Protein AF-A0A0X3X7Z1-F1 (afdb_monomer_lite)

Radius of gyration: 13.23 Å; chains: 1; bounding box: 25×20×44 Å

pLDDT: mean 83.1, std 19.94, range [32.5, 97.94]

InterPro domains:
  IPR013785 Aldolase-type TIM barrel [G3DSA:3.20.20.70] (4-64)

Secondary structure (DSSP, 8-state):
---------SSS--S--HHHHHHHHTTTTSSS--PPP-BSSGGG--STTPPB-SSHHHHHHTT-

Structure (mmCIF, N/CA/C/O backbone):
data_AF-A0A0X3X7Z1-F1
#
_entry.id   AF-A0A0X3X7Z1-F1
#
loop_
_atom_site.group_PDB
_atom_site.id
_atom_site.type_symbol
_atom_site.label_atom_id
_atom_site.label_alt_id
_atom_site.label_comp_id
_atom_site.label_asym_id
_atom_site.label_entity_id
_atom_site.label_seq_id
_atom_site.pdbx_PDB_ins_code
_atom_site.Cartn_x
_atom_site.Cartn_y
_atom_site.Cartn_z
_atom_site.occupancy
_atom_site.B_iso_or_equiv
_atom_site.auth_seq_id
_atom_site.auth_comp_id
_atom_site.auth_asym_id
_atom_site.auth_atom_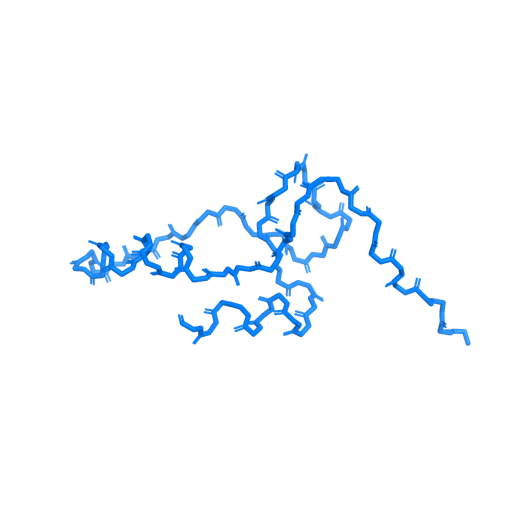id
_atom_site.pdbx_PDB_model_num
ATOM 1 N N . MET A 1 1 ? 5.619 -4.421 -33.280 1.00 33.44 1 MET A N 1
ATOM 2 C CA . MET A 1 1 ? 6.642 -4.025 -32.294 1.00 33.44 1 MET A CA 1
ATOM 3 C C . MET A 1 1 ? 5.971 -3.962 -30.928 1.00 33.44 1 MET A C 1
ATOM 5 O O . MET A 1 1 ? 5.606 -2.888 -30.484 1.00 33.44 1 MET A O 1
ATOM 9 N N . ALA A 1 2 ? 5.708 -5.119 -30.325 1.00 32.56 2 ALA A N 1
ATOM 10 C CA . ALA A 1 2 ? 5.252 -5.234 -28.942 1.00 32.56 2 ALA A CA 1
ATOM 11 C C . ALA A 1 2 ? 6.301 -6.113 -28.263 1.00 32.56 2 ALA A C 1
ATOM 13 O O . ALA A 1 2 ? 6.213 -7.336 -28.309 1.00 32.56 2 ALA A O 1
ATOM 14 N N . GLY A 1 3 ? 7.388 -5.473 -27.833 1.00 32.50 3 GLY A N 1
ATOM 15 C CA . GLY A 1 3 ? 8.451 -6.133 -27.092 1.00 32.50 3 GLY A CA 1
ATOM 16 C C . GLY A 1 3 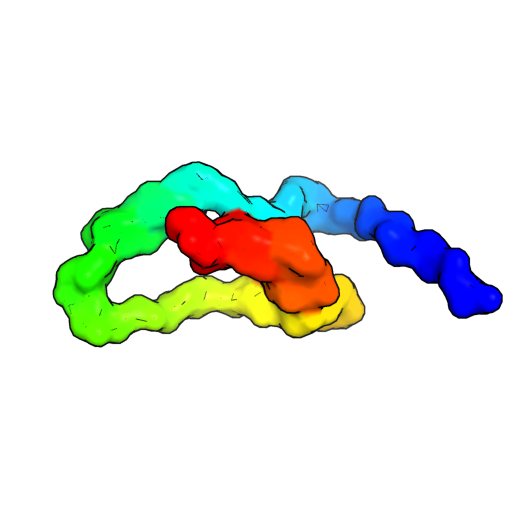? 8.002 -6.256 -25.648 1.00 32.50 3 GLY A C 1
ATOM 17 O O . GLY A 1 3 ? 7.905 -5.251 -24.957 1.00 32.50 3 GLY A O 1
ATOM 18 N N . GLU A 1 4 ? 7.638 -7.476 -25.266 1.00 37.44 4 GLU A N 1
ATOM 19 C CA . GLU A 1 4 ? 7.911 -8.078 -23.960 1.00 37.44 4 GLU A CA 1
ATOM 20 C C . GLU A 1 4 ? 8.291 -7.109 -22.822 1.00 37.44 4 GLU A C 1
ATOM 22 O O . GLU A 1 4 ? 9.464 -6.849 -22.559 1.00 37.44 4 GLU A O 1
ATOM 27 N N . HIS A 1 5 ? 7.282 -6.653 -22.071 1.00 41.12 5 HIS A N 1
ATOM 28 C CA . HIS A 1 5 ? 7.454 -6.224 -20.681 1.00 41.12 5 HIS A CA 1
ATOM 29 C C . HIS A 1 5 ? 7.781 -7.460 -19.827 1.00 41.12 5 HIS A C 1
ATOM 31 O O . HIS A 1 5 ? 6.961 -7.952 -19.058 1.00 41.12 5 HIS A O 1
ATOM 37 N N . GLY A 1 6 ? 8.968 -8.026 -20.033 1.00 36.75 6 GLY A N 1
ATOM 38 C CA . GLY A 1 6 ? 9.539 -9.019 -19.139 1.00 36.75 6 GLY A CA 1
ATOM 39 C C . GLY A 1 6 ? 9.929 -8.322 -17.844 1.00 36.75 6 GLY A C 1
ATOM 40 O O . GLY A 1 6 ? 11.006 -7.735 -17.770 1.00 36.75 6 GLY A O 1
ATOM 41 N N . GLY A 1 7 ? 9.032 -8.357 -16.855 1.00 43.75 7 GLY A N 1
ATOM 42 C CA . GLY A 1 7 ? 9.310 -7.944 -15.483 1.00 43.75 7 GLY A CA 1
ATOM 43 C C . GLY A 1 7 ? 10.530 -8.698 -14.956 1.00 43.75 7 GLY A C 1
ATOM 44 O O . GLY A 1 7 ? 10.508 -9.922 -14.827 1.00 43.75 7 GLY A O 1
ATOM 45 N N . GLY A 1 8 ? 11.618 -7.963 -14.735 1.00 41.62 8 GLY A N 1
ATOM 46 C CA . GLY A 1 8 ? 12.902 -8.465 -14.260 1.00 41.62 8 GLY A CA 1
ATOM 47 C C . GLY A 1 8 ? 13.203 -7.871 -12.893 1.00 41.62 8 GLY A C 1
ATOM 48 O O . GLY A 1 8 ? 13.773 -6.791 -12.798 1.00 41.62 8 GLY A O 1
ATOM 49 N N . ASP A 1 9 ? 12.773 -8.607 -11.874 1.00 52.19 9 ASP A N 1
ATOM 50 C CA . ASP A 1 9 ? 12.760 -8.319 -10.439 1.00 52.19 9 ASP A CA 1
ATOM 51 C C . ASP A 1 9 ? 14.084 -7.780 -9.850 1.00 52.19 9 ASP A C 1
ATOM 53 O O . ASP A 1 9 ? 15.137 -8.417 -9.951 1.00 52.19 9 ASP A O 1
ATOM 57 N N . ILE A 1 10 ? 14.007 -6.665 -9.117 1.00 49.72 10 ILE A N 1
ATOM 58 C CA . ILE A 1 10 ? 14.897 -6.410 -7.981 1.00 49.72 10 ILE A CA 1
ATOM 59 C C . ILE A 1 10 ? 14.25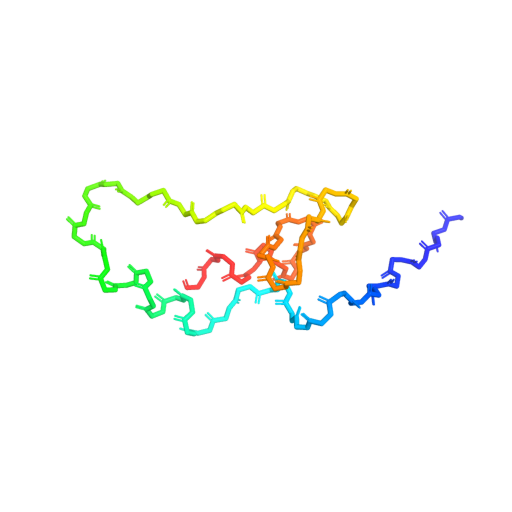8 -7.030 -6.732 1.00 49.72 10 ILE A C 1
ATOM 61 O O . ILE A 1 10 ? 13.668 -6.313 -5.947 1.00 49.72 10 ILE A O 1
ATOM 65 N N . GLY A 1 11 ? 14.381 -8.350 -6.561 1.00 54.62 11 GLY A N 1
ATOM 66 C CA . GLY A 1 11 ? 13.847 -9.150 -5.442 1.00 54.62 11 GLY A CA 1
ATOM 67 C C . GLY A 1 11 ? 12.471 -8.760 -4.850 1.00 54.62 11 GLY A C 1
ATOM 68 O O . GLY A 1 11 ? 12.343 -7.771 -4.150 1.00 54.62 11 GLY A O 1
ATOM 69 N N . SER A 1 12 ? 11.488 -9.655 -4.898 1.00 64.75 12 SER A N 1
ATOM 70 C CA . SER A 1 12 ? 10.147 -9.517 -4.280 1.00 64.75 12 SER A CA 1
ATOM 71 C C . SER A 1 12 ? 9.135 -8.687 -5.079 1.00 64.75 12 SER A C 1
ATOM 73 O O . SER A 1 12 ? 9.436 -7.645 -5.647 1.00 64.75 12 SER A O 1
ATOM 75 N N . THR A 1 13 ? 7.905 -9.208 -5.115 1.00 80.12 13 THR A N 1
ATOM 76 C CA . THR A 1 13 ? 6.790 -8.688 -5.914 1.00 80.12 13 THR A CA 1
ATOM 77 C C . THR A 1 13 ? 6.439 -7.240 -5.571 1.00 80.12 13 THR A C 1
ATOM 79 O O . THR A 1 13 ? 6.370 -6.867 -4.401 1.00 80.12 13 THR A O 1
ATOM 82 N N . SER A 1 14 ? 6.151 -6.452 -6.604 1.00 90.25 14 SER A N 1
ATOM 83 C CA . SER A 1 14 ? 5.627 -5.087 -6.497 1.00 90.25 14 SER A CA 1
ATOM 84 C C . SER A 1 14 ? 4.100 -5.013 -6.484 1.00 90.25 14 SER A C 1
ATOM 86 O O . SER A 1 14 ? 3.538 -3.926 -6.375 1.00 90.25 14 SER A O 1
ATOM 88 N N . VAL A 1 15 ? 3.421 -6.158 -6.568 1.00 92.94 15 VAL A N 1
ATOM 89 C CA . VAL A 1 15 ? 1.967 -6.256 -6.428 1.00 92.94 15 VAL A CA 1
ATOM 90 C C . VAL A 1 15 ? 1.619 -6.278 -4.934 1.00 92.94 15 VAL A C 1
ATOM 92 O O . VAL A 1 15 ? 2.059 -7.196 -4.231 1.00 92.94 15 VAL A O 1
ATOM 95 N N . PRO A 1 16 ? 0.832 -5.313 -4.420 1.00 92.94 16 PRO A N 1
ATOM 96 C CA . PRO A 1 16 ? 0.340 -5.363 -3.046 1.00 92.94 16 PRO A CA 1
ATOM 97 C C . PRO A 1 16 ? -0.463 -6.642 -2.780 1.00 92.94 16 PRO A C 1
ATOM 99 O O . PRO A 1 16 ? -1.260 -7.071 -3.611 1.00 92.94 16 PRO A O 1
ATOM 102 N N . GLY A 1 17 ? -0.260 -7.248 -1.608 1.00 91.88 17 GLY A N 1
ATOM 103 C CA . GLY A 1 17 ? -0.943 -8.481 -1.199 1.00 91.88 17 GLY A CA 1
ATOM 104 C C . GLY A 1 17 ? -1.605 -8.383 0.176 1.00 91.88 17 GLY A C 1
ATOM 105 O O . GLY A 1 17 ? -1.568 -7.341 0.831 1.00 91.88 17 GLY A O 1
ATOM 106 N N . ASP A 1 18 ? -2.159 -9.502 0.652 1.00 94.06 18 ASP A N 1
ATOM 107 C CA . ASP A 1 18 ? -3.004 -9.571 1.858 1.00 94.06 18 ASP A CA 1
ATOM 108 C C . ASP A 1 18 ? -2.388 -8.941 3.116 1.00 94.06 18 ASP A C 1
ATOM 110 O O . ASP A 1 18 ? -3.102 -8.361 3.937 1.00 94.06 18 ASP A O 1
ATOM 114 N N . LEU A 1 19 ? -1.064 -9.035 3.277 1.00 93.25 19 LEU A N 1
ATOM 115 C CA . LEU A 1 19 ? -0.360 -8.450 4.419 1.00 93.25 19 LEU A CA 1
ATOM 116 C C . LEU A 1 19 ? -0.388 -6.915 4.395 1.00 93.25 19 LEU A C 1
ATOM 118 O O . LEU A 1 19 ? -0.566 -6.299 5.443 1.00 93.25 19 LEU A O 1
ATOM 122 N N . MET A 1 20 ? -0.236 -6.300 3.219 1.00 93.75 20 MET A N 1
ATOM 123 C CA . MET A 1 20 ? -0.336 -4.844 3.057 1.00 93.75 20 MET A CA 1
ATOM 124 C C . MET A 1 20 ? -1.767 -4.372 3.317 1.00 93.75 20 MET A C 1
ATOM 126 O O . MET A 1 20 ? -1.979 -3.389 4.025 1.00 93.75 20 MET A O 1
ATOM 130 N N . ALA A 1 21 ? -2.755 -5.113 2.806 1.00 94.88 21 ALA A N 1
ATOM 131 C CA . ALA A 1 21 ? -4.160 -4.821 3.064 1.00 94.88 21 ALA A CA 1
ATOM 132 C C . ALA A 1 21 ? -4.473 -4.902 4.569 1.00 94.88 21 ALA A C 1
ATOM 134 O O . ALA A 1 21 ? -5.113 -4.011 5.124 1.00 94.88 21 ALA A O 1
ATOM 135 N N . GLU A 1 22 ? -3.967 -5.925 5.267 1.00 96.62 22 GLU A N 1
ATOM 136 C CA . GLU A 1 22 ? -4.114 -6.044 6.723 1.00 96.62 22 GLU A CA 1
ATOM 137 C C . GLU A 1 22 ? -3.433 -4.904 7.477 1.00 96.62 22 GLU A C 1
ATOM 139 O O . GLU A 1 22 ? -4.025 -4.330 8.393 1.00 96.62 22 GLU A O 1
ATOM 144 N N . TYR A 1 23 ? -2.221 -4.538 7.060 1.00 95.31 23 TYR A N 1
ATOM 145 C CA . TYR A 1 23 ? -1.504 -3.401 7.617 1.00 95.31 23 TYR A CA 1
ATOM 146 C C . TYR A 1 23 ? -2.342 -2.121 7.527 1.00 95.31 23 TYR A C 1
ATOM 148 O O . TYR A 1 23 ? -2.538 -1.462 8.542 1.00 95.31 23 TYR A O 1
ATOM 156 N N . TYR A 1 24 ? -2.927 -1.804 6.370 1.00 96.62 24 TYR A N 1
ATOM 157 C CA . TYR A 1 24 ? -3.749 -0.600 6.230 1.00 96.62 24 TYR A CA 1
ATOM 158 C C . TYR A 1 24 ? -5.114 -0.688 6.923 1.00 96.62 24 TYR A C 1
ATOM 160 O O . TYR A 1 24 ? -5.590 0.320 7.454 1.00 96.62 24 TYR A O 1
ATOM 168 N N . ARG A 1 25 ? -5.724 -1.878 7.018 1.00 96.44 25 ARG A N 1
ATOM 169 C CA . ARG A 1 25 ? -6.970 -2.082 7.784 1.00 96.44 25 ARG A CA 1
ATOM 170 C C . ARG A 1 25 ? -6.819 -1.701 9.253 1.00 96.44 25 ARG A C 1
ATOM 172 O O . ARG A 1 25 ? -7.735 -1.110 9.823 1.00 96.44 25 ARG A O 1
ATOM 179 N N . GLN A 1 26 ? -5.658 -1.963 9.851 1.00 97.94 26 GLN A N 1
ATOM 180 C CA . GLN A 1 26 ? -5.371 -1.573 11.236 1.00 97.94 26 GLN A CA 1
ATOM 181 C C . GLN A 1 26 ? -5.393 -0.047 11.441 1.00 97.94 26 GLN A C 1
ATOM 183 O O . GLN A 1 26 ? -5.589 0.420 12.562 1.00 97.94 26 GLN A O 1
ATOM 188 N N . TRP A 1 27 ? -5.236 0.732 10.366 1.00 96.81 27 TRP A N 1
ATOM 189 C CA . TRP A 1 27 ? -5.144 2.193 10.387 1.00 96.81 27 TRP A CA 1
ATOM 190 C C . TRP A 1 27 ? -6.403 2.876 9.845 1.00 96.81 27 TRP A C 1
ATOM 192 O O . TRP A 1 27 ? -6.449 4.103 9.793 1.00 96.81 27 TRP A O 1
ATOM 202 N N . ALA A 1 28 ? -7.448 2.122 9.491 1.00 96.06 28 ALA A N 1
ATOM 203 C CA . ALA A 1 28 ? -8.646 2.637 8.821 1.00 96.06 28 ALA A CA 1
ATOM 204 C C . ALA A 1 28 ? -9.426 3.704 9.620 1.00 96.06 28 ALA A C 1
ATOM 206 O O . ALA A 1 28 ? -10.285 4.387 9.068 1.00 96.06 28 ALA A O 1
ATOM 207 N N . SER A 1 29 ? -9.137 3.878 10.914 1.00 97.31 29 SER A N 1
ATOM 208 C CA . SER A 1 29 ? -9.700 4.962 11.727 1.00 97.31 29 SER A CA 1
ATOM 209 C C . SER A 1 29 ? -9.003 6.314 11.535 1.00 97.31 29 SER A C 1
ATOM 211 O O . SER A 1 29 ? -9.494 7.326 12.038 1.00 97.31 29 SER A O 1
ATOM 213 N N . ALA A 1 30 ? -7.851 6.361 10.862 1.00 95.88 30 ALA A N 1
ATOM 214 C CA . ALA A 1 30 ? -7.215 7.609 10.473 1.00 95.88 30 ALA A CA 1
ATOM 215 C C . ALA A 1 30 ? -8.061 8.242 9.362 1.00 95.88 30 ALA A C 1
ATOM 217 O O . ALA A 1 30 ? -8.199 7.665 8.290 1.00 95.88 30 ALA A O 1
ATOM 218 N N . GLY A 1 31 ? -8.645 9.421 9.603 1.00 97.12 31 GLY A N 1
ATOM 219 C CA . GLY A 1 31 ? -9.553 10.070 8.642 1.00 97.12 31 GLY A CA 1
ATOM 220 C C . GLY A 1 31 ? -8.979 10.258 7.226 1.00 97.12 31 GLY A C 1
ATOM 221 O O . GLY A 1 31 ? -9.745 10.442 6.285 1.00 97.12 31 GLY A O 1
ATOM 222 N N . LEU A 1 32 ? -7.651 10.188 7.074 1.00 97.31 32 LEU A N 1
ATOM 223 C CA . LEU A 1 32 ? -6.943 10.008 5.811 1.00 97.31 32 LEU A CA 1
ATOM 224 C C . LEU A 1 32 ? -5.679 9.166 6.053 1.00 97.31 32 LEU A C 1
ATOM 226 O O . LEU A 1 32 ? -4.921 9.450 6.982 1.00 97.31 32 LEU A O 1
ATOM 230 N N . ILE A 1 33 ? -5.431 8.189 5.181 1.00 96.19 33 ILE A N 1
ATOM 231 C CA . ILE A 1 33 ? -4.172 7.441 5.095 1.00 96.19 33 ILE A CA 1
ATOM 232 C C . ILE A 1 33 ? -3.431 7.913 3.842 1.00 96.19 33 ILE A C 1
ATOM 234 O O . ILE A 1 33 ? -4.020 8.001 2.767 1.00 96.19 33 ILE A O 1
ATOM 238 N N . ILE A 1 34 ? -2.141 8.206 3.984 1.00 96.50 34 ILE A N 1
ATOM 239 C CA . ILE A 1 34 ? -1.222 8.385 2.858 1.00 96.50 34 ILE A CA 1
ATOM 240 C C . ILE A 1 34 ? -0.371 7.121 2.813 1.00 96.50 34 ILE A C 1
ATOM 242 O O . ILE A 1 34 ? 0.274 6.798 3.812 1.00 96.50 34 ILE A O 1
ATOM 246 N N . SER A 1 35 ? -0.421 6.400 1.696 1.00 93.75 35 SER A N 1
ATOM 247 C CA . SER A 1 35 ? 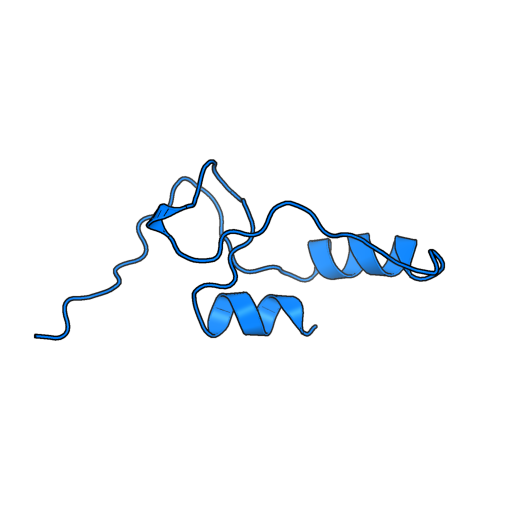0.315 5.149 1.535 1.00 93.75 35 SER A CA 1
ATOM 248 C C . SER A 1 35 ? 1.821 5.381 1.386 1.00 93.75 35 SER A C 1
ATOM 250 O O . SER A 1 35 ? 2.289 6.515 1.236 1.00 93.75 35 SER A O 1
ATOM 252 N N . GLU A 1 36 ? 2.599 4.300 1.396 1.00 93.31 36 GLU A N 1
ATOM 253 C CA . GLU A 1 36 ? 4.005 4.351 1.002 1.00 93.31 36 GLU A CA 1
ATOM 254 C C . GLU A 1 36 ? 4.203 4.837 -0.445 1.00 93.31 36 GLU A C 1
ATOM 256 O O . GLU A 1 36 ? 3.275 4.907 -1.258 1.00 93.31 36 GLU A O 1
ATOM 261 N N . CYS A 1 37 ? 5.456 5.163 -0.777 1.00 93.31 37 CYS A N 1
ATOM 262 C CA . CYS A 1 37 ? 5.843 5.466 -2.148 1.00 93.31 37 CYS A CA 1
ATOM 263 C C . CYS A 1 37 ? 5.466 4.296 -3.066 1.00 93.31 37 CYS A C 1
ATOM 265 O O . CYS A 1 37 ? 5.883 3.167 -2.826 1.00 93.31 37 CYS A O 1
ATOM 267 N N . THR A 1 38 ? 4.693 4.597 -4.107 1.00 93.94 38 THR A N 1
ATOM 268 C CA . THR A 1 38 ? 4.272 3.658 -5.150 1.00 93.94 38 THR A CA 1
ATOM 269 C C . THR A 1 38 ? 4.776 4.1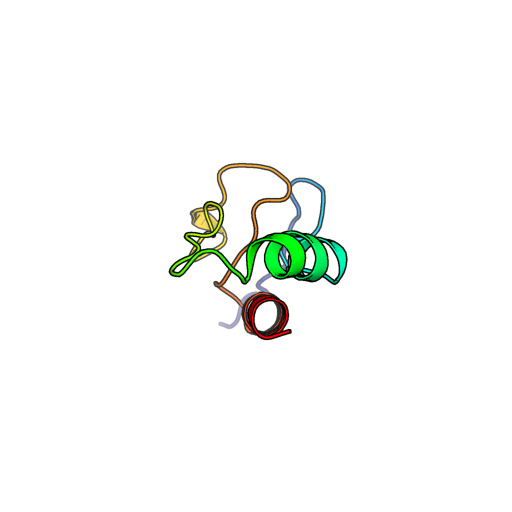90 -6.486 1.00 93.94 38 THR A C 1
ATOM 271 O O . THR A 1 38 ? 4.549 5.365 -6.795 1.00 93.94 38 THR A O 1
ATOM 274 N N . TYR A 1 39 ? 5.499 3.382 -7.264 1.00 93.50 39 TYR A N 1
ATOM 275 C CA . TYR A 1 39 ? 6.066 3.857 -8.530 1.00 93.50 39 TYR A CA 1
ATOM 276 C C . TYR A 1 39 ? 5.015 3.845 -9.661 1.00 93.50 39 TYR A C 1
ATOM 278 O O . TYR A 1 39 ? 4.217 2.910 -9.742 1.00 93.50 39 TYR A O 1
ATOM 286 N N . PRO A 1 40 ? 4.998 4.854 -10.556 1.00 93.25 40 PRO A N 1
ATOM 287 C CA . PRO A 1 40 ? 4.044 4.919 -11.670 1.00 93.25 40 PRO A CA 1
ATOM 288 C C . PRO A 1 40 ? 4.409 3.999 -12.842 1.00 93.25 40 PRO A C 1
ATOM 290 O O . PRO A 1 40 ? 3.544 3.624 -13.626 1.00 93.25 40 PRO A O 1
ATOM 293 N N . ASP A 1 41 ? 5.688 3.656 -12.978 1.00 90.94 41 ASP A N 1
ATOM 294 C CA . ASP A 1 41 ? 6.217 2.769 -14.005 1.00 90.94 41 ASP A CA 1
ATOM 295 C C . ASP A 1 41 ? 7.514 2.111 -13.514 1.00 90.94 41 ASP A C 1
ATOM 297 O O . ASP A 1 41 ? 8.177 2.613 -12.603 1.00 90.94 41 ASP A O 1
ATOM 301 N N . HIS A 1 42 ? 7.896 0.994 -14.132 1.00 84.25 42 HIS A N 1
ATOM 302 C CA . HIS A 1 42 ? 9.069 0.216 -13.725 1.00 84.25 42 HIS A CA 1
ATOM 303 C C . HIS A 1 42 ? 10.388 1.017 -13.795 1.00 84.25 42 HIS A C 1
ATOM 305 O O . HIS A 1 42 ? 11.329 0.735 -13.056 1.00 84.25 42 HIS A O 1
ATOM 311 N N . GLY A 1 43 ? 10.494 2.029 -14.661 1.00 88.69 43 GLY A N 1
ATOM 312 C CA . GLY A 1 43 ? 11.670 2.898 -14.740 1.00 88.69 43 GLY A CA 1
ATOM 313 C C . GLY A 1 43 ? 11.845 3.803 -13.516 1.00 88.69 43 GLY A C 1
ATOM 314 O O . GLY A 1 43 ? 12.949 4.287 -13.270 1.00 88.69 43 GLY A O 1
ATOM 315 N N . ALA A 1 44 ? 10.785 4.001 -12.730 1.00 91.00 44 ALA A N 1
ATOM 316 C CA . ALA A 1 44 ? 10.788 4.782 -11.499 1.00 91.00 44 ALA A CA 1
ATOM 317 C C . ALA A 1 44 ? 11.008 3.935 -10.228 1.00 91.00 44 ALA A C 1
ATOM 319 O O . ALA A 1 44 ? 11.008 4.486 -9.123 1.00 91.00 44 ALA A O 1
ATOM 320 N N . GLN A 1 45 ? 11.207 2.617 -10.348 1.00 89.50 45 GLN A N 1
ATOM 321 C CA . GLN A 1 45 ? 11.429 1.747 -9.195 1.00 89.50 45 GLN A CA 1
ATOM 322 C C . GLN A 1 45 ? 12.811 2.001 -8.570 1.00 89.50 45 GLN A C 1
ATOM 324 O O . GLN A 1 45 ? 13.853 1.699 -9.150 1.00 89.50 45 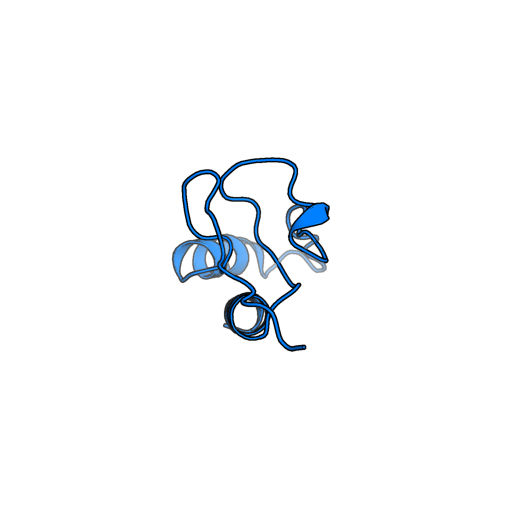GLN A O 1
ATOM 329 N N . GLY A 1 46 ? 12.819 2.564 -7.360 1.00 86.94 46 GLY A N 1
ATOM 330 C CA . GLY A 1 46 ? 14.053 2.925 -6.657 1.00 86.94 46 GLY A CA 1
ATOM 331 C C . GLY A 1 46 ? 14.659 1.807 -5.806 1.00 86.94 46 GLY A C 1
ATOM 332 O O . GLY A 1 46 ? 15.862 1.832 -5.545 1.00 86.94 46 GLY A O 1
ATOM 333 N N . TRP A 1 47 ? 13.848 0.854 -5.335 1.00 86.00 47 TRP A N 1
ATOM 334 C CA . TRP A 1 47 ? 14.308 -0.264 -4.511 1.00 86.00 47 TRP A CA 1
ATOM 335 C C . TRP A 1 47 ? 13.378 -1.482 -4.572 1.00 86.00 47 TRP A C 1
ATOM 337 O O . TRP A 1 47 ? 12.237 -1.428 -5.028 1.00 86.00 47 TRP A O 1
ATOM 347 N N . VAL A 1 48 ? 13.948 -2.589 -4.110 1.00 86.00 48 VAL A N 1
ATOM 348 C CA . VAL A 1 48 ? 13.375 -3.928 -3.957 1.00 86.00 48 VAL A CA 1
ATOM 349 C C . VAL A 1 48 ? 12.101 -3.870 -3.109 1.00 86.00 48 VAL A C 1
ATOM 351 O O . VAL A 1 48 ? 12.124 -3.288 -2.021 1.00 86.00 48 VAL A O 1
ATOM 354 N N . GLY A 1 49 ? 11.006 -4.465 -3.589 1.00 83.50 49 GLY A N 1
ATOM 355 C CA . GLY A 1 49 ? 9.740 -4.570 -2.848 1.00 83.50 49 GLY A CA 1
ATOM 356 C C . GLY A 1 49 ? 8.913 -3.283 -2.717 1.00 83.50 49 GLY A C 1
ATOM 357 O O . GLY A 1 49 ? 7.968 -3.252 -1.931 1.00 83.50 49 GLY A O 1
ATOM 358 N N . VAL A 1 50 ? 9.240 -2.214 -3.456 1.00 89.62 50 VAL A N 1
ATOM 359 C CA . VAL A 1 50 ? 8.341 -1.048 -3.586 1.00 89.62 50 VAL A CA 1
ATOM 360 C C . VAL A 1 50 ? 7.075 -1.476 -4.325 1.00 89.62 50 VAL A C 1
ATOM 362 O O . VAL A 1 50 ? 7.208 -2.128 -5.368 1.00 89.62 50 VAL A O 1
ATOM 365 N N . PRO A 1 51 ? 5.874 -1.102 -3.852 1.00 92.88 51 PRO A N 1
ATOM 366 C CA . PRO A 1 51 ? 4.654 -1.337 -4.609 1.00 92.88 51 PRO A CA 1
ATOM 367 C C . PRO A 1 51 ? 4.638 -0.529 -5.914 1.00 92.88 51 PRO A C 1
ATOM 369 O O . PRO A 1 51 ? 5.098 0.614 -5.972 1.00 92.88 51 PRO A O 1
ATOM 372 N N . GLY A 1 52 ? 4.091 -1.120 -6.969 1.00 93.06 52 GLY A N 1
ATOM 373 C CA . GLY A 1 52 ? 3.865 -0.458 -8.252 1.00 93.06 52 GLY A CA 1
ATOM 374 C C . GLY A 1 52 ? 2.403 -0.075 -8.465 1.00 93.06 52 GLY A C 1
ATOM 375 O O . GLY A 1 52 ? 1.520 -0.534 -7.745 1.00 93.06 52 GLY A O 1
ATOM 376 N N . ILE A 1 53 ? 2.145 0.762 -9.473 1.00 94.25 53 ILE A N 1
ATOM 377 C CA . ILE A 1 53 ? 0.802 1.002 -10.038 1.00 94.25 53 ILE A CA 1
ATOM 378 C C . ILE A 1 53 ? 0.834 1.071 -11.580 1.00 94.25 53 ILE A C 1
ATOM 380 O O . ILE A 1 53 ? -0.090 1.573 -12.218 1.00 94.25 53 ILE A O 1
ATOM 384 N N . GLY A 1 54 ? 1.929 0.612 -12.191 1.00 91.81 54 GLY A N 1
ATOM 385 C CA . GLY A 1 54 ? 2.187 0.749 -13.626 1.00 91.81 54 GLY A CA 1
ATOM 386 C C . GLY A 1 54 ? 1.570 -0.358 -14.482 1.00 91.81 54 GLY A C 1
ATOM 387 O O . GLY A 1 54 ? 1.539 -0.239 -15.707 1.00 91.81 54 GLY A O 1
ATOM 388 N N . THR A 1 55 ? 1.084 -1.430 -13.856 1.00 92.44 55 THR A N 1
ATOM 389 C CA . THR A 1 55 ? 0.437 -2.574 -14.511 1.00 92.44 55 THR A CA 1
ATOM 390 C C . THR A 1 55 ? -0.952 -2.849 -13.934 1.00 92.44 55 THR A C 1
ATOM 392 O O . THR A 1 55 ? -1.257 -2.478 -12.800 1.00 92.44 55 THR A O 1
ATOM 395 N N . ASP A 1 56 ? -1.793 -3.550 -14.702 1.00 94.19 56 ASP A N 1
ATOM 396 C CA . ASP A 1 56 ? -3.139 -3.937 -14.254 1.00 94.19 56 ASP A CA 1
ATOM 397 C C . ASP A 1 56 ? -3.102 -4.837 -13.007 1.00 94.19 56 ASP A C 1
ATOM 399 O O . ASP A 1 56 ? -3.974 -4.734 -12.147 1.00 94.19 56 ASP A O 1
ATOM 403 N N . GLU A 1 57 ? -2.091 -5.703 -12.887 1.00 92.44 57 GLU A N 1
ATOM 404 C CA . GLU A 1 57 ? -1.929 -6.604 -11.741 1.00 92.44 57 GLU A CA 1
ATOM 405 C C . GLU A 1 57 ? -1.572 -5.833 -10.463 1.00 92.44 57 GLU A C 1
ATOM 407 O O . GLU A 1 57 ? -2.197 -6.024 -9.421 1.00 92.44 57 GLU A O 1
ATOM 412 N N . GLU A 1 58 ? -0.623 -4.900 -10.556 1.00 92.94 58 GLU A N 1
ATOM 413 C CA . GLU A 1 58 ? -0.259 -3.997 -9.462 1.00 92.94 58 GLU A CA 1
ATOM 414 C C . GLU A 1 58 ? -1.452 -3.137 -9.017 1.00 92.94 58 GLU A C 1
ATOM 416 O O . GLU A 1 58 ? -1.746 -3.040 -7.824 1.00 92.94 58 GLU A O 1
ATOM 421 N N . ALA A 1 59 ? -2.196 -2.577 -9.977 1.00 93.69 59 ALA A N 1
ATOM 422 C CA . ALA A 1 59 ? -3.386 -1.781 -9.697 1.00 93.69 59 ALA A CA 1
ATOM 423 C C . ALA A 1 59 ? -4.513 -2.598 -9.054 1.00 93.69 59 ALA A C 1
ATOM 425 O O . ALA A 1 59 ? -5.198 -2.092 -8.163 1.00 93.69 59 ALA A O 1
ATOM 426 N N . ALA A 1 60 ? -4.703 -3.852 -9.471 1.00 94.38 60 ALA A N 1
ATOM 427 C CA . ALA A 1 60 ? -5.668 -4.754 -8.852 1.00 94.38 60 ALA A CA 1
ATOM 428 C C . ALA A 1 60 ? -5.304 -5.057 -7.388 1.00 94.38 60 ALA A C 1
ATOM 430 O O . ALA A 1 60 ? -6.194 -5.082 -6.538 1.00 94.38 60 ALA A O 1
ATOM 431 N N . GLY A 1 61 ? -4.012 -5.202 -7.071 1.00 92.50 61 GLY A N 1
ATOM 432 C CA . GLY A 1 61 ? -3.535 -5.388 -5.696 1.00 92.50 61 GLY A CA 1
ATOM 433 C C . GLY A 1 61 ? -3.897 -4.231 -4.752 1.00 92.50 61 GLY A C 1
ATOM 434 O O . GLY A 1 61 ? -4.168 -4.460 -3.577 1.00 92.50 61 GLY A O 1
ATOM 435 N N . CYS A 1 62 ? -3.977 -2.992 -5.252 1.00 91.06 62 CYS A N 1
ATOM 436 C CA . CYS A 1 62 ? -4.371 -1.816 -4.460 1.00 91.06 62 CYS A CA 1
ATOM 437 C C . CYS A 1 62 ? -5.880 -1.705 -4.168 1.00 91.06 62 CYS A C 1
ATOM 439 O O . CYS A 1 62 ? -6.281 -0.829 -3.403 1.00 91.06 62 CYS A O 1
ATOM 441 N N . GLN A 1 63 ? -6.727 -2.512 -4.812 1.00 89.44 63 GLN A N 1
ATOM 442 C CA . GLN A 1 63 ? -8.192 -2.405 -4.716 1.00 89.44 63 GLN A CA 1
ATOM 443 C C . GLN A 1 63 ? -8.815 -3.361 -3.680 1.00 89.44 63 GLN A C 1
ATOM 445 O O . GLN A 1 63 ? -10.034 -3.321 -3.491 1.00 89.44 63 GLN A O 1
ATOM 450 N N . GLY A 1 64 ? -8.004 -4.231 -3.062 1.00 75.19 64 GLY A N 1
ATOM 451 C CA . GLY A 1 64 ? -8.425 -5.288 -2.127 1.00 75.19 64 GLY A CA 1
ATOM 452 C C . GLY A 1 64 ? -8.414 -4.922 -0.646 1.00 75.19 64 GLY A C 1
ATOM 453 O O . GLY A 1 64 ? -7.854 -3.870 -0.269 1.00 75.19 64 GLY A O 1
#

Foldseek 3Di:
DDDDPPDDAPADDLAADDVVVVVVVVVVPPPDDDDPDEDCDPVRDPHHRHHYDVDPRSVVSVVD

Sequence (64 aa):
MAGEHGGGDIGSTSVPGDLMAEYYRQWASAGLIISECTYPDHGAQGWVGVPGIGTDEEAAGCQG

Organism: Streptomyces violaceusniger (NCBI:txid68280)